Protein AF-A0A838XV99-F1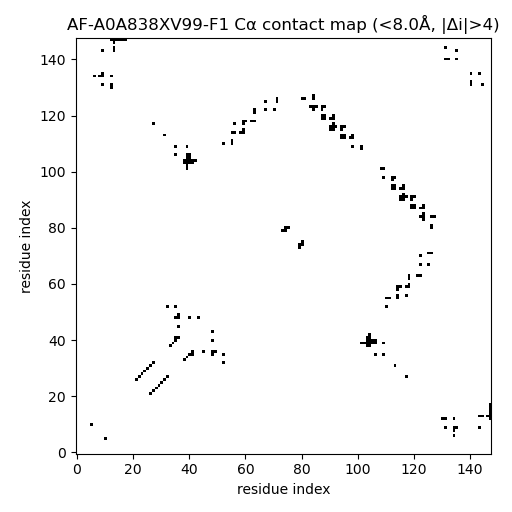 (afdb_monomer)

Structure (mmCIF, N/CA/C/O backbone):
data_AF-A0A838XV99-F1
#
_entry.id   AF-A0A838XV99-F1
#
loop_
_atom_site.group_PDB
_atom_site.id
_atom_site.type_symbol
_atom_site.label_atom_id
_atom_site.label_alt_id
_atom_site.label_comp_id
_atom_site.label_asym_id
_atom_site.label_entity_id
_atom_site.label_seq_id
_atom_site.pdbx_PDB_ins_code
_atom_site.Cartn_x
_atom_site.Cartn_y
_atom_site.Cartn_z
_atom_site.occupancy
_atom_site.B_iso_or_equiv
_atom_site.auth_seq_id
_atom_site.auth_comp_id
_atom_site.auth_asym_id
_atom_site.auth_atom_id
_atom_site.pdbx_PDB_model_num
ATOM 1 N N . MET A 1 1 ? -22.044 23.922 23.393 1.00 45.06 1 MET A N 1
ATOM 2 C CA . MET A 1 1 ? -21.890 22.466 23.176 1.00 45.06 1 MET A CA 1
ATOM 3 C C . MET A 1 1 ? -20.508 22.053 23.661 1.00 45.06 1 MET A C 1
ATOM 5 O O . MET A 1 1 ? -19.522 22.571 23.151 1.00 45.06 1 MET A O 1
ATOM 9 N N . SER A 1 2 ? -20.423 21.213 24.695 1.00 45.97 2 SER A N 1
ATOM 10 C CA . SER A 1 2 ? -19.141 20.709 25.209 1.00 45.97 2 SER A CA 1
ATOM 11 C C . SER A 1 2 ? -18.444 19.901 24.111 1.00 45.97 2 SER A C 1
ATOM 13 O O . SER A 1 2 ? -19.037 18.965 23.576 1.00 45.97 2 SER A O 1
ATOM 15 N N . LYS A 1 3 ? -17.214 20.269 23.723 1.00 56.34 3 LYS A N 1
ATOM 16 C CA . LYS A 1 3 ? -16.405 19.444 22.815 1.00 56.34 3 LYS A CA 1
ATOM 17 C C . LYS A 1 3 ? -16.143 18.118 23.531 1.00 56.34 3 LYS A C 1
ATOM 19 O O . LYS A 1 3 ? -15.275 18.064 24.398 1.00 56.34 3 LYS A O 1
ATOM 24 N N . ALA A 1 4 ? -16.878 17.066 23.167 1.00 64.69 4 ALA A N 1
ATOM 25 C CA . ALA A 1 4 ? -16.559 15.712 23.605 1.00 64.69 4 ALA A CA 1
ATOM 26 C C . ALA A 1 4 ? -15.071 15.454 23.322 1.00 64.69 4 ALA A C 1
ATOM 28 O O . ALA A 1 4 ? -14.605 15.663 22.195 1.00 64.69 4 ALA A O 1
ATOM 29 N N . LYS A 1 5 ? -14.311 15.117 24.370 1.00 78.81 5 LYS A N 1
ATOM 30 C CA . LYS A 1 5 ? -12.879 14.838 24.257 1.00 78.81 5 LYS A CA 1
ATOM 31 C C . LYS A 1 5 ? -12.709 13.555 23.443 1.00 78.81 5 LYS A C 1
ATOM 33 O O . LYS A 1 5 ? -13.333 12.549 23.760 1.00 78.81 5 LYS A O 1
ATOM 38 N N . LEU A 1 6 ? -11.870 13.604 22.409 1.00 86.50 6 LEU A N 1
ATOM 39 C CA . LEU A 1 6 ? -11.486 12.418 21.639 1.00 86.50 6 LEU A CA 1
ATOM 40 C C . LEU A 1 6 ? -10.741 11.427 22.543 1.00 86.50 6 LEU A C 1
ATOM 42 O O . LEU A 1 6 ? -9.886 11.850 23.334 1.00 86.50 6 LEU A O 1
ATOM 46 N N . SER A 1 7 ? -11.042 10.136 22.391 1.00 91.69 7 SER A N 1
ATOM 47 C CA . SER A 1 7 ? -10.311 9.048 23.047 1.00 91.69 7 SER A CA 1
ATOM 48 C C . SER A 1 7 ? -8.866 8.967 22.539 1.00 91.69 7 SER A C 1
ATOM 50 O O . SER A 1 7 ? -8.508 9.579 21.526 1.00 91.69 7 SER A O 1
ATOM 52 N N . ALA A 1 8 ? -8.004 8.247 23.258 1.00 92.50 8 ALA A N 1
ATOM 53 C CA . ALA A 1 8 ? -6.621 8.049 22.825 1.00 92.50 8 ALA A CA 1
ATOM 54 C C . ALA A 1 8 ? -6.565 7.242 21.517 1.00 92.50 8 ALA A C 1
ATOM 56 O O . ALA A 1 8 ? -5.778 7.551 20.627 1.00 92.50 8 ALA A O 1
ATOM 57 N N . GLU A 1 9 ? -7.459 6.268 21.380 1.00 92.56 9 GLU A N 1
ATOM 58 C CA . GLU A 1 9 ? -7.603 5.395 20.223 1.00 92.56 9 GLU A CA 1
ATOM 59 C C . GLU A 1 9 ? -8.056 6.177 18.986 1.00 92.56 9 GLU A C 1
ATOM 61 O O . GLU A 1 9 ? -7.461 6.024 17.922 1.00 92.56 9 GLU A O 1
ATOM 66 N N . ALA A 1 10 ? -9.033 7.080 19.130 1.00 92.56 10 ALA A N 1
ATOM 67 C CA . ALA A 1 10 ? -9.484 7.937 18.033 1.00 92.56 10 ALA A CA 1
ATOM 68 C C . ALA A 1 10 ? -8.369 8.879 17.553 1.00 92.56 10 ALA A C 1
ATOM 70 O O . ALA A 1 10 ? -8.187 9.066 16.355 1.00 92.56 10 ALA A O 1
ATOM 71 N N . LYS A 1 11 ? -7.576 9.443 18.475 1.00 93.44 11 LYS A N 1
ATOM 72 C CA . LYS A 1 11 ? -6.414 10.273 18.111 1.00 93.44 11 LYS A CA 1
ATOM 73 C C . LYS A 1 11 ? -5.336 9.471 17.385 1.00 93.44 11 LYS A C 1
ATOM 75 O O . LYS A 1 11 ? -4.739 9.985 16.447 1.00 93.44 11 LYS A O 1
ATOM 80 N N . ALA A 1 12 ? -5.080 8.236 17.818 1.00 93.44 12 ALA A N 1
ATOM 81 C CA . ALA A 1 12 ? -4.118 7.355 17.163 1.00 93.44 12 ALA A CA 1
ATOM 82 C C . ALA A 1 12 ? -4.572 6.979 15.746 1.00 93.44 12 ALA A C 1
ATOM 84 O O . ALA A 1 12 ? -3.755 6.975 14.830 1.00 93.44 12 ALA A O 1
ATOM 85 N N . TRP A 1 13 ? -5.869 6.719 15.565 1.00 94.75 13 TRP A N 1
ATOM 86 C CA . TRP A 1 13 ? -6.460 6.457 14.255 1.00 94.75 13 TRP A CA 1
ATOM 87 C C . TRP A 1 13 ? -6.341 7.676 13.325 1.00 94.75 13 TRP A C 1
ATOM 89 O O . TRP A 1 13 ? -5.836 7.530 12.221 1.00 94.75 13 TRP A O 1
ATOM 99 N N . ILE A 1 14 ? -6.677 8.882 13.806 1.00 94.56 14 ILE A N 1
ATOM 100 C CA . ILE A 1 14 ? -6.535 10.139 13.040 1.00 94.56 14 ILE A CA 1
ATOM 101 C C . ILE A 1 14 ? -5.081 10.365 12.604 1.00 94.56 14 ILE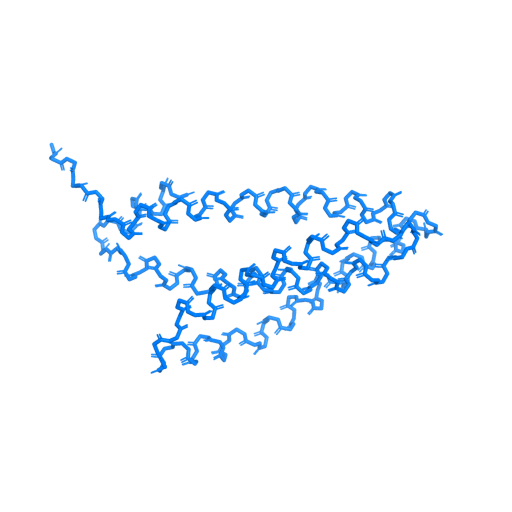 A C 1
ATOM 103 O O . ILE A 1 14 ? -4.807 10.719 11.463 1.00 94.56 14 ILE A O 1
ATOM 107 N N . LEU A 1 15 ? -4.121 10.150 13.510 1.00 94.19 15 LEU A N 1
ATOM 108 C CA . LEU A 1 15 ? -2.707 10.320 13.178 1.00 94.19 15 LEU A CA 1
ATOM 109 C C . LEU A 1 15 ? -2.241 9.305 12.126 1.00 94.19 15 LEU A C 1
ATOM 111 O O . LEU A 1 15 ? -1.446 9.649 11.252 1.00 94.19 15 LEU A O 1
ATOM 115 N N . TYR A 1 16 ? -2.725 8.064 12.216 1.00 93.69 16 TYR A N 1
ATOM 116 C CA . TYR A 1 16 ? -2.449 7.056 11.202 1.00 93.69 16 TYR A CA 1
ATOM 117 C C . TYR A 1 16 ? -3.040 7.454 9.849 1.00 93.69 16 TYR A C 1
ATOM 119 O O . TYR A 1 16 ? -2.355 7.313 8.841 1.00 93.69 16 TYR A O 1
ATOM 127 N N . ASP A 1 17 ? -4.258 7.993 9.827 1.00 94.25 17 ASP A N 1
ATOM 128 C CA . ASP A 1 17 ? -4.923 8.409 8.593 1.00 94.25 17 ASP A CA 1
ATOM 129 C C . ASP A 1 17 ? -4.153 9.498 7.834 1.00 94.25 17 ASP A C 1
ATOM 131 O O . ASP A 1 17 ? -3.926 9.403 6.627 1.00 94.25 17 ASP A O 1
ATOM 135 N N . GLY A 1 18 ? -3.603 10.472 8.564 1.00 93.31 18 GLY A N 1
ATOM 136 C CA . GLY A 1 18 ? -2.706 11.463 7.972 1.00 93.31 18 GLY A CA 1
ATOM 137 C C . GLY A 1 18 ? -1.477 10.824 7.305 1.00 93.31 18 GLY A C 1
ATOM 138 O O . GLY A 1 18 ? -1.079 11.218 6.208 1.00 93.31 18 GLY A O 1
ATOM 139 N N . GLY A 1 19 ? -0.893 9.795 7.929 1.00 92.81 19 GLY A N 1
ATOM 140 C CA . GLY A 1 19 ? 0.216 9.029 7.349 1.00 92.81 19 GLY A CA 1
ATOM 141 C C . GLY A 1 19 ? -0.199 8.184 6.139 1.00 92.81 19 GLY A C 1
ATOM 142 O O . GLY A 1 19 ? 0.524 8.127 5.144 1.00 92.81 19 GLY A O 1
ATOM 143 N N . ASN A 1 20 ? -1.379 7.571 6.203 1.00 94.06 20 ASN A N 1
ATOM 144 C CA . ASN A 1 20 ? -1.990 6.809 5.119 1.00 94.06 20 ASN A CA 1
ATOM 145 C C . ASN A 1 20 ? -2.186 7.681 3.867 1.00 94.06 20 ASN A C 1
ATOM 147 O O . ASN A 1 20 ? -1.727 7.340 2.773 1.00 94.06 20 ASN A O 1
ATOM 151 N N . SER A 1 21 ? -2.763 8.868 4.053 1.00 93.50 21 SER A N 1
ATOM 152 C CA . SER A 1 21 ? -2.952 9.872 3.004 1.00 93.50 21 SER A CA 1
ATOM 153 C C . SER A 1 21 ? -1.628 10.385 2.437 1.00 93.50 21 SER A C 1
ATOM 155 O O . SER A 1 21 ? -1.487 10.532 1.218 1.00 93.50 21 SER A O 1
ATOM 157 N N . ALA A 1 22 ? -0.620 10.604 3.287 1.00 94.38 22 ALA A N 1
ATOM 158 C CA . ALA A 1 22 ? 0.717 10.980 2.835 1.00 94.38 22 ALA A CA 1
ATOM 159 C C . ALA A 1 22 ? 1.341 9.896 1.940 1.00 94.38 22 ALA A C 1
ATOM 161 O O . ALA A 1 22 ? 1.921 10.221 0.904 1.00 94.38 22 ALA A O 1
ATOM 162 N N . PHE A 1 23 ? 1.180 8.613 2.280 1.00 94.00 23 PHE A N 1
ATOM 163 C CA . PHE A 1 23 ? 1.653 7.508 1.444 1.00 94.00 23 PHE A CA 1
ATOM 164 C C . PHE A 1 23 ? 0.930 7.448 0.094 1.00 94.00 23 PHE A C 1
ATOM 166 O O . PHE A 1 23 ? 1.585 7.365 -0.946 1.00 94.00 23 PHE A O 1
ATOM 173 N N . ALA A 1 24 ? -0.403 7.533 0.089 1.00 94.81 24 ALA A N 1
ATOM 174 C CA . ALA A 1 24 ? -1.196 7.474 -1.138 1.00 94.81 24 ALA A CA 1
ATOM 175 C C . ALA A 1 24 ? -0.850 8.614 -2.109 1.00 94.81 24 ALA A C 1
ATOM 177 O O . ALA A 1 24 ? -0.619 8.390 -3.296 1.00 94.81 24 ALA A O 1
ATOM 178 N N . THR A 1 25 ? -0.765 9.841 -1.600 1.00 94.44 25 THR A N 1
ATOM 179 C CA . THR A 1 25 ? -0.482 11.028 -2.420 1.00 94.44 25 THR A CA 1
ATOM 180 C C . THR A 1 25 ? 0.975 11.092 -2.866 1.00 94.44 25 THR A C 1
ATOM 182 O O . THR A 1 25 ? 1.260 11.458 -4.005 1.00 94.44 25 THR A O 1
ATOM 185 N N . THR A 1 26 ? 1.905 10.697 -1.997 1.00 94.50 26 THR A N 1
ATOM 186 C CA . THR A 1 26 ? 3.336 10.785 -2.286 1.00 94.50 26 THR A CA 1
ATOM 187 C C . THR A 1 26 ? 3.804 9.570 -3.071 1.00 94.50 26 THR A C 1
ATOM 189 O O . THR A 1 26 ? 4.252 9.711 -4.199 1.00 94.50 26 THR A O 1
ATOM 192 N N . VAL A 1 27 ? 3.699 8.362 -2.517 1.00 94.69 27 VAL A N 1
ATOM 193 C CA . VAL A 1 27 ? 4.300 7.163 -3.116 1.00 94.69 27 VAL A CA 1
ATOM 194 C C . VAL A 1 27 ? 3.482 6.671 -4.300 1.00 94.69 27 VAL A C 1
ATOM 196 O O . VAL A 1 27 ? 4.033 6.507 -5.385 1.00 94.69 27 VAL A O 1
ATOM 199 N N . ILE A 1 28 ? 2.180 6.448 -4.106 1.00 94.69 28 ILE A N 1
ATOM 200 C CA . ILE A 1 28 ? 1.329 5.825 -5.129 1.00 94.69 28 ILE A CA 1
ATOM 201 C C . ILE A 1 28 ? 1.056 6.797 -6.280 1.00 94.69 28 ILE A C 1
ATOM 203 O O . ILE A 1 28 ? 1.226 6.426 -7.439 1.00 94.69 28 ILE A O 1
ATOM 207 N N . ALA A 1 29 ? 0.632 8.026 -5.974 1.00 93.62 29 ALA A N 1
ATOM 208 C CA . ALA A 1 29 ? 0.179 8.963 -6.999 1.00 93.62 29 ALA A CA 1
ATOM 209 C C . ALA A 1 29 ? 1.319 9.742 -7.674 1.00 93.62 29 ALA A C 1
ATOM 211 O O . ALA A 1 29 ? 1.287 9.921 -8.889 1.00 93.62 29 ALA A O 1
ATOM 212 N N . ALA A 1 30 ? 2.314 10.211 -6.914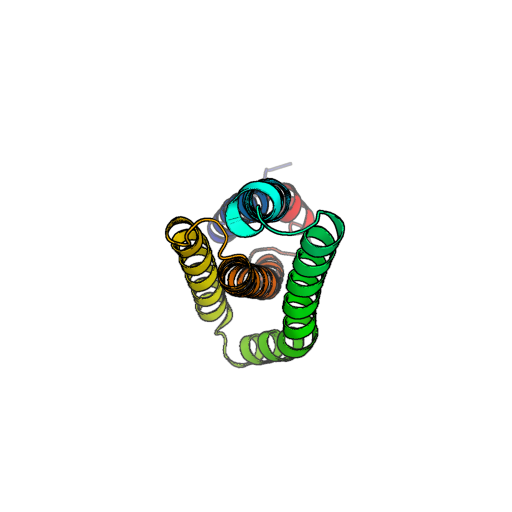 1.00 94.56 30 ALA A N 1
ATOM 213 C CA . ALA A 1 30 ? 3.355 11.089 -7.448 1.00 94.56 30 ALA A CA 1
ATOM 214 C C . ALA A 1 30 ? 4.662 10.348 -7.769 1.00 94.56 30 ALA A C 1
ATOM 216 O O . ALA A 1 30 ? 5.081 10.280 -8.922 1.00 94.56 30 ALA A O 1
ATOM 217 N N . PHE A 1 31 ? 5.323 9.787 -6.757 1.00 94.81 31 PHE A N 1
ATOM 218 C CA . PHE A 1 31 ? 6.693 9.293 -6.869 1.00 94.81 31 PHE A CA 1
ATOM 219 C C . PHE A 1 31 ? 6.796 8.044 -7.734 1.00 94.81 31 PHE A C 1
ATOM 221 O O . PHE A 1 31 ? 7.624 8.013 -8.643 1.00 94.81 31 PHE A O 1
ATOM 228 N N . PHE A 1 32 ? 5.988 7.013 -7.468 1.00 96.31 32 PHE A N 1
ATOM 229 C CA . PHE A 1 32 ? 6.154 5.745 -8.167 1.00 96.31 32 PHE A CA 1
ATOM 230 C C . PHE A 1 32 ? 5.939 5.872 -9.683 1.00 96.31 32 PHE A C 1
ATOM 232 O O . PHE A 1 32 ? 6.823 5.429 -10.412 1.00 96.31 32 PHE A O 1
ATOM 239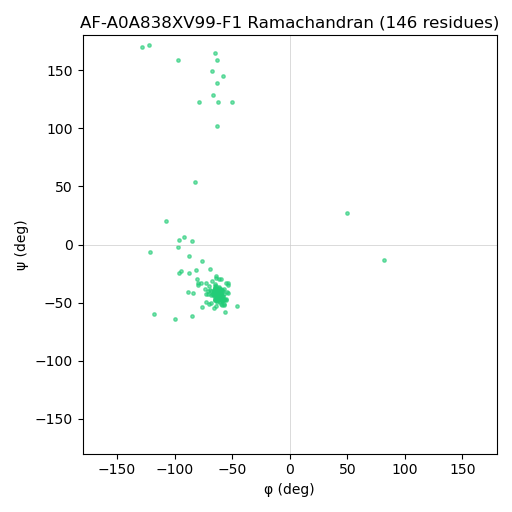 N N . PRO A 1 33 ? 4.872 6.520 -10.196 1.00 95.56 33 PRO A N 1
ATOM 240 C CA . PRO A 1 33 ? 4.689 6.683 -11.637 1.00 95.56 33 PRO A CA 1
ATOM 241 C C . PRO A 1 33 ? 5.836 7.446 -12.308 1.00 95.56 33 PRO A C 1
ATOM 243 O O . PRO A 1 33 ? 6.289 7.034 -13.376 1.00 95.56 33 PRO A O 1
ATOM 246 N N . ILE A 1 34 ? 6.338 8.515 -11.682 1.00 96.00 34 ILE A N 1
ATOM 247 C CA . ILE A 1 34 ? 7.436 9.326 -12.229 1.00 96.00 34 ILE A CA 1
ATOM 248 C C . ILE A 1 34 ? 8.729 8.504 -12.283 1.00 96.00 34 ILE A C 1
ATOM 250 O O . ILE A 1 34 ? 9.308 8.322 -13.351 1.00 96.00 34 ILE A O 1
ATOM 254 N N . PHE A 1 35 ? 9.153 7.921 -11.158 1.00 96.88 35 PHE A N 1
ATOM 255 C CA . PHE A 1 35 ? 10.382 7.121 -11.108 1.00 96.88 35 PHE A CA 1
ATOM 256 C C . PHE A 1 35 ? 10.292 5.851 -11.955 1.00 96.88 35 PHE A C 1
ATOM 258 O O . PHE A 1 35 ? 11.281 5.433 -12.560 1.00 96.88 35 PHE A O 1
ATOM 265 N N . PHE A 1 36 ? 9.113 5.238 -12.040 1.00 97.56 36 PHE A N 1
ATOM 266 C CA . PHE A 1 36 ? 8.907 4.105 -12.924 1.00 97.56 36 PHE A CA 1
ATOM 267 C C . PHE A 1 36 ? 9.163 4.489 -14.376 1.00 97.56 36 PHE A C 1
ATOM 269 O O . PHE A 1 36 ? 9.950 3.815 -15.033 1.00 97.56 36 PHE A O 1
ATOM 276 N N . ASN A 1 37 ? 8.585 5.589 -14.859 1.00 96.56 37 ASN A N 1
ATOM 277 C CA . ASN A 1 37 ? 8.762 6.010 -16.247 1.00 96.56 37 ASN A CA 1
ATOM 278 C C . ASN A 1 37 ? 10.189 6.488 -16.560 1.00 96.56 37 ASN A C 1
ATOM 280 O O . ASN A 1 37 ? 10.756 6.108 -17.594 1.00 96.56 37 ASN A O 1
ATOM 284 N N . ASP A 1 38 ? 10.773 7.285 -15.665 1.00 96.38 38 ASP A N 1
ATOM 285 C CA . ASP A 1 38 ? 11.995 8.041 -15.954 1.00 96.38 38 ASP A CA 1
ATOM 286 C C . ASP A 1 38 ? 13.275 7.325 -15.511 1.00 96.38 38 ASP A C 1
ATOM 288 O O . ASP A 1 38 ? 14.343 7.576 -16.069 1.00 96.38 38 ASP A O 1
ATOM 292 N N . PHE A 1 39 ? 13.191 6.404 -14.544 1.00 97.25 39 PHE A N 1
ATOM 293 C CA . PHE A 1 39 ? 14.359 5.732 -13.966 1.00 97.25 39 PHE A CA 1
ATOM 294 C C . PHE A 1 39 ? 14.346 4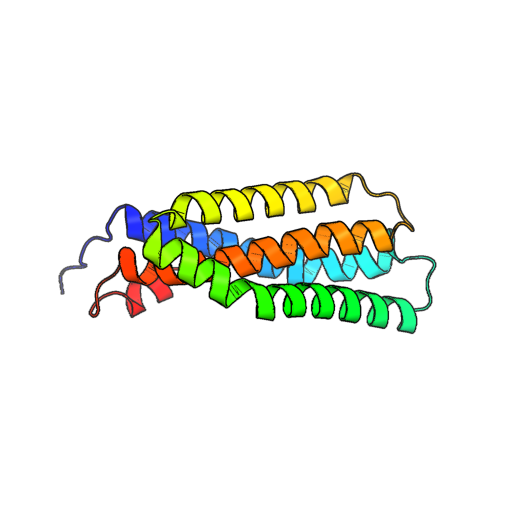.214 -14.184 1.00 97.25 39 PHE A C 1
ATOM 296 O O . PHE A 1 39 ? 15.248 3.672 -14.831 1.00 97.25 39 PHE A O 1
ATOM 303 N N . TRP A 1 40 ? 13.328 3.503 -13.688 1.00 97.88 40 TRP A N 1
ATOM 304 C CA . TRP A 1 40 ? 13.303 2.035 -13.765 1.00 97.88 40 TRP A CA 1
ATOM 305 C C . TRP A 1 40 ? 12.923 1.508 -15.149 1.00 97.88 40 TRP A C 1
ATOM 307 O O . TRP A 1 40 ? 13.450 0.482 -15.563 1.00 97.88 40 TRP A O 1
ATOM 317 N N . ALA A 1 41 ? 12.058 2.201 -15.886 1.00 97.19 41 ALA A N 1
ATOM 318 C CA . ALA A 1 41 ? 11.639 1.832 -17.237 1.00 97.19 41 ALA A CA 1
ATOM 319 C C . ALA A 1 41 ? 12.231 2.754 -18.314 1.00 97.19 41 ALA A C 1
ATOM 321 O O . ALA A 1 41 ? 11.715 2.812 -19.427 1.00 97.19 41 ALA A O 1
ATOM 322 N N . SER A 1 42 ? 13.315 3.475 -18.010 1.00 95.19 42 SER A N 1
ATOM 323 C CA . SER A 1 42 ? 13.908 4.499 -18.885 1.00 95.19 42 SER A CA 1
ATOM 324 C C . SER A 1 42 ? 14.226 4.009 -20.305 1.00 95.19 42 SER A C 1
ATOM 326 O O . SER A 1 42 ? 14.030 4.767 -21.250 1.00 95.19 42 SER A O 1
ATOM 328 N N . GLY A 1 43 ? 14.629 2.743 -20.464 1.00 92.88 43 GLY A N 1
ATOM 329 C CA . GLY A 1 43 ? 14.962 2.122 -21.753 1.00 92.88 43 GLY A CA 1
ATOM 330 C C . GLY A 1 43 ? 13.790 1.543 -22.560 1.00 92.88 43 GLY A C 1
ATOM 331 O O . GLY A 1 43 ? 14.037 0.923 -23.590 1.00 92.88 43 GLY A O 1
ATOM 332 N N . LEU A 1 44 ? 12.543 1.687 -22.101 1.00 95.94 44 LEU A N 1
ATOM 333 C CA . LEU A 1 44 ? 11.351 1.215 -22.818 1.00 95.94 44 LEU A CA 1
ATOM 334 C C . LEU A 1 44 ? 10.681 2.343 -23.619 1.00 95.94 44 LEU A C 1
ATOM 336 O O . LEU A 1 44 ? 10.842 3.521 -23.305 1.00 95.94 44 LEU A O 1
ATOM 340 N N . GLU A 1 45 ? 9.882 1.982 -24.623 1.00 96.75 45 GLU A N 1
ATOM 341 C CA . GLU A 1 45 ? 9.000 2.922 -25.330 1.00 96.75 45 GLU A CA 1
ATOM 342 C C . GLU A 1 45 ? 7.876 3.430 -24.411 1.00 96.75 45 GLU A C 1
ATOM 344 O O . GLU A 1 45 ? 7.428 2.715 -23.510 1.00 96.75 45 GLU A O 1
ATOM 349 N N . ALA A 1 46 ? 7.411 4.664 -24.620 1.00 94.19 46 ALA A N 1
ATOM 350 C CA . ALA A 1 46 ? 6.468 5.343 -23.724 1.00 94.19 46 ALA A CA 1
ATOM 351 C C . ALA A 1 46 ? 5.142 4.576 -23.548 1.00 94.19 46 ALA A C 1
ATOM 353 O O . ALA A 1 46 ? 4.600 4.478 -22.442 1.00 94.19 46 ALA A O 1
ATOM 354 N N . GLU A 1 47 ? 4.651 3.982 -24.632 1.00 95.19 47 GLU A N 1
ATOM 355 C CA . GLU A 1 47 ? 3.446 3.161 -24.676 1.00 95.19 47 GLU A CA 1
ATOM 356 C C . GLU A 1 47 ? 3.610 1.911 -23.802 1.00 95.19 47 GLU A C 1
ATOM 358 O O . GLU A 1 47 ? 2.723 1.566 -23.017 1.00 95.19 47 GLU A O 1
ATOM 363 N N . VAL A 1 48 ? 4.782 1.273 -23.875 1.00 96.69 48 VAL A N 1
ATOM 364 C CA . VAL A 1 48 ? 5.113 0.072 -23.099 1.00 96.69 48 VAL A CA 1
ATOM 365 C C . VAL A 1 48 ? 5.220 0.398 -21.610 1.00 96.69 48 VAL A C 1
ATOM 367 O O . VAL A 1 48 ? 4.677 -0.341 -20.788 1.00 96.69 48 VAL A O 1
ATOM 370 N N . LYS A 1 49 ? 5.852 1.523 -21.242 1.00 96.25 49 LYS A N 1
ATOM 371 C CA . LYS A 1 49 ? 5.945 1.960 -19.835 1.00 96.25 49 LYS A CA 1
ATOM 372 C C . LYS A 1 49 ? 4.559 2.123 -19.214 1.00 96.25 49 LYS A C 1
ATOM 374 O O . LYS A 1 49 ? 4.295 1.609 -18.127 1.00 96.25 49 LYS A O 1
ATOM 379 N N . THR A 1 50 ? 3.661 2.795 -19.932 1.00 95.12 50 THR A N 1
ATOM 380 C CA . THR A 1 50 ? 2.293 3.056 -19.473 1.00 95.12 50 THR A CA 1
ATOM 381 C C . THR A 1 50 ? 1.500 1.755 -19.339 1.00 95.12 50 THR A C 1
ATOM 383 O O . THR A 1 50 ? 0.840 1.539 -18.320 1.00 95.12 50 THR A O 1
ATOM 386 N N . ALA A 1 51 ? 1.610 0.855 -20.322 1.00 96.88 51 ALA A N 1
ATOM 387 C CA . ALA A 1 51 ? 0.969 -0.455 -20.275 1.00 96.88 51 ALA A CA 1
ATOM 388 C C . ALA A 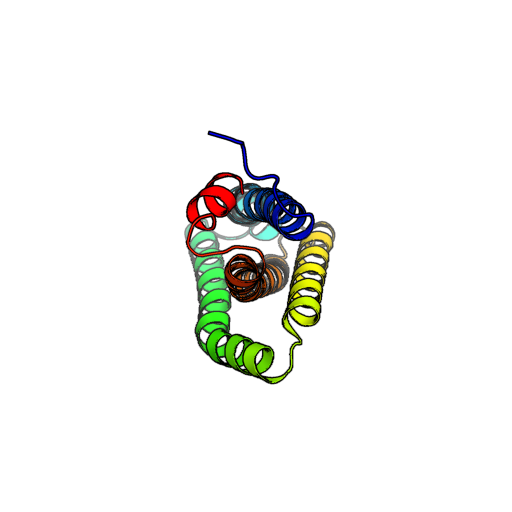1 51 ? 1.450 -1.282 -19.072 1.00 96.88 51 ALA A C 1
ATOM 390 O O . ALA A 1 51 ? 0.632 -1.809 -18.320 1.00 96.88 51 ALA A O 1
ATOM 391 N N . TYR A 1 52 ? 2.763 -1.351 -18.840 1.00 97.38 52 TYR A N 1
ATOM 392 C CA . TYR A 1 52 ? 3.341 -2.141 -17.749 1.00 97.38 52 TYR A CA 1
ATOM 393 C C . TYR A 1 52 ? 2.964 -1.599 -16.371 1.00 97.38 52 TYR A C 1
ATOM 395 O O . TYR A 1 52 ? 2.610 -2.382 -15.487 1.00 97.38 52 TYR A O 1
ATOM 403 N N . LEU A 1 53 ? 2.981 -0.275 -16.193 1.00 95.69 53 LEU A N 1
ATOM 404 C CA . LEU A 1 53 ? 2.515 0.359 -14.961 1.00 95.69 53 LEU A CA 1
ATOM 405 C C . LEU A 1 53 ? 1.038 0.026 -14.693 1.00 95.69 53 LEU A C 1
ATOM 407 O O . LEU A 1 53 ? 0.680 -0.383 -13.586 1.00 95.69 53 LEU A O 1
ATOM 411 N N . GLY A 1 54 ? 0.193 0.137 -15.724 1.00 96.25 54 GLY A N 1
ATOM 412 C CA . GLY A 1 54 ? -1.228 -0.199 -15.644 1.00 96.25 54 GLY A CA 1
ATOM 413 C C . GLY A 1 54 ? -1.476 -1.672 -15.312 1.00 96.25 54 GLY A C 1
ATOM 414 O O . GLY A 1 54 ? -2.303 -1.984 -14.453 1.00 96.25 54 GLY A O 1
ATOM 415 N N . TRP A 1 55 ? -0.735 -2.589 -15.937 1.00 96.06 55 TRP A N 1
ATOM 416 C CA . TRP A 1 55 ? -0.824 -4.020 -15.644 1.00 96.06 55 TRP A CA 1
ATOM 417 C C . TRP A 1 55 ? -0.370 -4.346 -14.224 1.00 96.06 55 TRP A C 1
ATOM 419 O O . TRP A 1 55 ? -1.058 -5.099 -13.541 1.00 96.06 55 TRP A O 1
ATOM 429 N N . GLY A 1 56 ? 0.725 -3.750 -13.746 1.00 95.12 56 GLY A N 1
ATOM 430 C CA . GLY A 1 56 ? 1.204 -3.951 -12.376 1.00 95.12 56 GLY A CA 1
ATOM 431 C C . GLY A 1 56 ? 0.161 -3.553 -11.328 1.00 95.12 56 GLY A C 1
ATOM 432 O O . GLY A 1 56 ? -0.150 -4.339 -10.430 1.00 95.12 56 GLY A O 1
ATOM 433 N N . LEU A 1 57 ? -0.446 -2.372 -11.488 1.00 94.38 57 LEU A N 1
ATOM 434 C CA . LEU A 1 57 ? -1.543 -1.908 -10.631 1.00 94.38 57 LEU A CA 1
ATOM 435 C C . LEU A 1 57 ? -2.770 -2.822 -10.720 1.00 94.38 57 LEU A C 1
ATOM 437 O O . LEU A 1 57 ? -3.341 -3.199 -9.697 1.00 94.38 57 LEU A O 1
ATOM 441 N N . THR A 1 58 ? -3.157 -3.213 -11.935 1.00 96.94 58 THR A N 1
ATOM 442 C CA . THR A 1 58 ? -4.316 -4.085 -12.169 1.00 96.94 58 THR A CA 1
ATOM 443 C C . THR A 1 58 ? -4.129 -5.440 -11.499 1.00 96.94 58 THR A C 1
ATOM 445 O O . THR A 1 58 ? -5.021 -5.897 -10.794 1.00 96.94 58 THR A O 1
ATOM 448 N N . ILE A 1 59 ? -2.963 -6.069 -11.660 1.00 97.06 59 ILE A N 1
ATOM 449 C CA . ILE A 1 59 ? -2.657 -7.364 -11.043 1.00 97.06 59 ILE A CA 1
ATOM 450 C C . ILE A 1 59 ? -2.665 -7.241 -9.516 1.00 97.06 59 ILE A C 1
ATOM 452 O O . ILE A 1 59 ? -3.320 -8.042 -8.856 1.00 97.06 59 ILE A O 1
ATOM 456 N N . SER A 1 60 ? -2.004 -6.223 -8.950 1.00 96.19 60 SER A N 1
ATOM 457 C CA . SER A 1 60 ? -1.993 -5.977 -7.497 1.00 96.19 60 SER A CA 1
ATOM 458 C C . SER A 1 60 ? -3.417 -5.847 -6.932 1.00 96.19 60 SER A C 1
ATOM 460 O O . SER A 1 60 ? -3.773 -6.520 -5.961 1.00 96.19 60 SER A O 1
ATOM 462 N N . ASN A 1 61 ? -4.266 -5.058 -7.596 1.00 95.88 61 ASN A N 1
ATOM 463 C CA . ASN A 1 61 ? -5.648 -4.836 -7.173 1.00 95.88 61 ASN A CA 1
ATOM 464 C C . ASN A 1 61 ? -6.557 -6.049 -7.417 1.00 95.88 61 ASN A C 1
ATOM 466 O O . ASN A 1 61 ? -7.453 -6.299 -6.617 1.00 95.88 61 ASN A O 1
ATOM 470 N N . LEU A 1 62 ? -6.333 -6.832 -8.477 1.00 98.06 62 LEU A N 1
ATOM 471 C CA . LEU A 1 62 ? -7.053 -8.089 -8.703 1.00 98.06 62 LEU A CA 1
ATOM 472 C C . LEU A 1 62 ? -6.732 -9.112 -7.615 1.00 98.06 62 LEU A C 1
ATOM 474 O O . LEU A 1 62 ? -7.639 -9.764 -7.106 1.00 98.06 62 LEU A O 1
ATOM 478 N N . VAL A 1 63 ? -5.464 -9.232 -7.215 1.00 97.75 63 VAL A N 1
ATOM 479 C CA . VAL A 1 63 ? -5.086 -10.107 -6.097 1.00 97.75 63 VAL A CA 1
ATOM 480 C C . VAL A 1 63 ? -5.801 -9.659 -4.822 1.00 97.75 63 VAL A C 1
ATOM 482 O O . VAL A 1 63 ? -6.4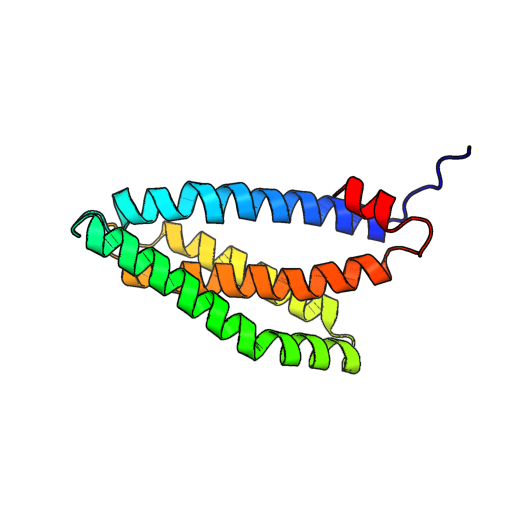07 -10.492 -4.153 1.00 97.75 63 VAL A O 1
ATOM 485 N N . LEU A 1 64 ? -5.818 -8.354 -4.526 1.00 97.25 64 LEU A N 1
ATOM 486 C CA . LEU A 1 64 ? -6.570 -7.812 -3.391 1.00 97.25 64 LEU A CA 1
ATOM 487 C C . LEU A 1 64 ? -8.069 -8.100 -3.478 1.00 97.25 64 LEU A C 1
ATOM 489 O O . LEU A 1 64 ? -8.666 -8.476 -2.476 1.00 97.25 64 LEU A O 1
ATOM 493 N N . LEU A 1 65 ? -8.682 -7.933 -4.651 1.00 97.00 65 LEU A N 1
ATOM 494 C CA . LEU A 1 65 ? -10.108 -8.185 -4.858 1.00 97.00 65 LEU A CA 1
ATOM 495 C C . LEU A 1 65 ? -10.493 -9.599 -4.409 1.00 97.00 65 LEU A C 1
ATOM 497 O O . LEU A 1 65 ? -11.527 -9.783 -3.770 1.00 97.00 65 LEU A O 1
ATOM 501 N N . PHE A 1 66 ? -9.655 -10.590 -4.716 1.00 97.56 66 PHE A N 1
ATOM 502 C CA . PHE A 1 66 ? -9.908 -11.967 -4.314 1.00 97.56 66 PHE A CA 1
ATOM 503 C C . PHE A 1 66 ? -9.528 -12.250 -2.861 1.00 97.56 66 PHE A C 1
ATOM 505 O O . PHE A 1 66 ? -10.194 -13.064 -2.230 1.00 97.56 66 PHE A O 1
ATOM 512 N N . THR A 1 67 ? -8.492 -11.617 -2.303 1.00 96.75 67 THR A N 1
ATOM 513 C CA . THR A 1 67 ? -8.036 -11.908 -0.931 1.00 96.75 67 THR A CA 1
ATOM 514 C C . THR A 1 67 ? -8.751 -11.097 0.151 1.00 96.75 67 THR A C 1
ATOM 516 O O . THR A 1 67 ? -8.834 -11.563 1.290 1.00 96.75 67 THR A O 1
ATOM 519 N N . SER A 1 68 ? -9.297 -9.919 -0.165 1.00 94.12 68 SER A N 1
ATOM 520 C CA . SER A 1 68 ? -9.897 -9.010 0.820 1.00 94.12 68 SER A CA 1
ATOM 521 C C . SER A 1 68 ? -11.068 -9.616 1.608 1.00 94.12 68 SER A C 1
ATOM 523 O O . SER A 1 68 ? -11.078 -9.426 2.830 1.00 94.12 68 SER A O 1
ATOM 525 N N . PRO A 1 69 ? -11.982 -10.432 1.026 1.00 94.06 69 PRO A N 1
ATOM 526 C CA . PRO A 1 69 ? -13.051 -11.060 1.804 1.00 94.06 69 PRO A CA 1
ATOM 527 C C . PRO A 1 69 ? -12.502 -12.043 2.842 1.00 94.06 69 PRO A C 1
ATOM 529 O O . PRO A 1 69 ? -13.013 -12.123 3.958 1.00 94.06 69 PRO A O 1
ATOM 532 N N . PHE A 1 70 ? -11.423 -12.757 2.506 1.00 94.19 70 PHE A N 1
ATOM 533 C CA . PHE A 1 70 ? -10.773 -13.696 3.419 1.00 94.19 70 PHE A CA 1
ATOM 534 C C . PHE A 1 70 ? -10.041 -12.968 4.546 1.00 94.19 70 PHE A C 1
ATOM 536 O O . PHE A 1 70 ? -10.149 -13.370 5.701 1.00 94.19 70 PHE A O 1
ATOM 543 N N . ILE A 1 71 ? -9.333 -11.878 4.234 1.00 94.19 71 ILE A N 1
ATOM 544 C CA . ILE A 1 71 ? -8.662 -11.041 5.240 1.00 94.19 71 ILE A CA 1
ATOM 545 C C . ILE A 1 71 ? -9.691 -10.483 6.233 1.00 94.19 71 ILE A C 1
ATOM 547 O O . ILE A 1 71 ? -9.493 -10.582 7.448 1.00 94.19 71 ILE A O 1
ATOM 551 N N . GLY A 1 72 ? -10.811 -9.958 5.726 1.00 91.31 72 GLY A N 1
ATOM 552 C CA . GLY A 1 72 ? -11.932 -9.495 6.544 1.00 91.31 72 GLY A CA 1
ATOM 553 C C . GLY A 1 72 ? -12.457 -10.603 7.457 1.00 91.31 72 GLY A C 1
ATOM 554 O O . GLY A 1 72 ? -12.369 -10.479 8.681 1.00 91.31 72 GLY A O 1
ATOM 555 N N . ALA A 1 73 ? -12.870 -11.730 6.869 1.00 92.25 73 ALA A N 1
ATOM 556 C CA . ALA A 1 73 ? -13.436 -12.867 7.594 1.00 92.25 73 ALA A CA 1
ATOM 557 C C . ALA A 1 73 ? -12.497 -13.425 8.678 1.00 92.25 73 ALA A C 1
ATOM 559 O O . ALA A 1 73 ? -12.933 -13.685 9.800 1.00 92.25 73 ALA A O 1
ATOM 560 N N . ILE A 1 74 ? -11.198 -13.564 8.386 1.00 92.56 74 ILE A N 1
ATOM 561 C CA . ILE A 1 74 ? -10.203 -14.003 9.376 1.00 92.56 74 ILE A CA 1
ATOM 562 C C . ILE A 1 74 ? -10.194 -13.030 10.554 1.00 92.56 74 ILE A C 1
ATOM 564 O O . ILE A 1 74 ? -10.357 -13.443 11.701 1.00 92.56 74 ILE A O 1
ATOM 568 N N . THR A 1 75 ? -10.065 -11.726 10.297 1.00 92.19 75 THR A N 1
ATOM 569 C CA . THR A 1 75 ? -9.986 -10.745 11.389 1.00 92.19 75 THR A CA 1
ATOM 570 C C . THR A 1 75 ? -11.285 -10.568 12.165 1.00 92.19 75 THR A C 1
ATOM 572 O O . THR A 1 75 ? -11.241 -10.069 13.293 1.00 92.19 75 THR A O 1
ATOM 575 N N . ASP A 1 76 ? -12.436 -10.921 11.594 1.00 88.94 76 ASP A N 1
ATOM 576 C CA . ASP A 1 76 ? -13.719 -10.928 12.302 1.00 88.94 76 ASP A CA 1
ATOM 577 C C . ASP A 1 76 ? -13.766 -12.035 13.358 1.00 88.94 76 ASP A C 1
ATOM 579 O O . ASP A 1 76 ? -14.232 -11.803 14.473 1.00 88.94 76 ASP A O 1
ATOM 583 N N . VAL A 1 77 ? -13.204 -13.207 13.053 1.00 89.56 77 VAL A N 1
ATOM 584 C CA . VAL A 1 77 ? -13.240 -14.370 13.950 1.00 89.56 77 VAL A CA 1
ATOM 585 C C . VAL A 1 77 ? -12.067 -14.380 14.935 1.00 89.56 77 VAL A C 1
ATOM 587 O O . VAL A 1 77 ? -12.254 -14.682 16.113 1.00 89.56 77 VAL A O 1
ATOM 590 N N . SER A 1 78 ? -10.849 -14.034 14.500 1.00 84.94 78 SER A N 1
ATOM 591 C CA . SER A 1 78 ? -9.632 -14.271 15.295 1.00 84.94 78 SER A CA 1
ATOM 592 C C . SER A 1 78 ? -9.137 -13.087 16.135 1.00 84.94 78 SER A C 1
ATOM 594 O O . SER A 1 78 ? -8.084 -13.198 16.757 1.00 84.94 78 SER A O 1
ATOM 596 N N . ARG A 1 79 ? -9.843 -11.943 16.183 1.00 84.69 79 ARG A N 1
ATOM 597 C CA . ARG A 1 79 ? -9.392 -10.703 16.876 1.00 84.69 79 ARG A CA 1
ATOM 598 C C . ARG A 1 79 ? -7.956 -10.268 16.506 1.00 84.69 79 ARG A C 1
ATOM 600 O O . ARG A 1 79 ? -7.280 -9.589 17.276 1.00 84.69 79 ARG A O 1
ATOM 607 N N . THR A 1 80 ? -7.486 -10.627 15.312 1.00 90.56 80 THR A N 1
ATOM 608 C CA . THR A 1 80 ? -6.112 -10.387 14.829 1.00 90.56 80 THR A CA 1
ATOM 609 C C . THR A 1 80 ? -5.955 -9.075 14.059 1.00 90.56 80 THR A C 1
ATOM 611 O O . THR A 1 80 ? -4.871 -8.823 13.536 1.00 90.56 80 THR A O 1
ATOM 614 N N . THR A 1 81 ? -6.990 -8.221 13.998 1.00 92.31 81 THR A N 1
ATOM 615 C CA . THR A 1 81 ? -7.013 -6.982 13.194 1.00 92.31 81 THR A CA 1
ATOM 616 C C . THR A 1 81 ? -5.733 -6.167 13.342 1.00 92.31 81 THR A C 1
ATOM 618 O O . THR A 1 81 ? -5.074 -5.884 12.350 1.00 92.31 81 THR A O 1
ATOM 621 N N . LYS A 1 82 ? -5.325 -5.856 14.579 1.00 90.75 82 LYS A N 1
ATOM 622 C CA . LYS A 1 82 ? -4.142 -5.025 14.840 1.00 90.75 82 LYS A CA 1
ATOM 623 C C . LYS A 1 82 ? -2.836 -5.688 14.388 1.00 90.75 82 LYS A C 1
ATOM 625 O O . LYS A 1 82 ? -1.956 -5.003 13.884 1.00 90.75 82 LYS A O 1
ATOM 630 N N . ILE A 1 83 ? -2.716 -7.008 14.546 1.00 93.88 83 ILE A N 1
ATOM 631 C CA . ILE A 1 83 ? -1.511 -7.763 14.168 1.00 93.88 83 ILE A CA 1
ATOM 632 C C . ILE A 1 83 ? -1.358 -7.775 12.647 1.00 93.88 83 ILE A C 1
ATOM 634 O O . ILE A 1 83 ? -0.295 -7.427 12.141 1.00 93.88 83 ILE A O 1
ATOM 638 N N . LEU A 1 84 ? -2.423 -8.130 11.920 1.00 95.38 84 LEU A N 1
ATOM 639 C CA . LEU A 1 84 ? -2.392 -8.150 10.457 1.00 95.38 84 LEU A CA 1
ATOM 640 C C . LEU A 1 84 ? -2.217 -6.747 9.877 1.00 95.38 84 LEU A C 1
ATOM 642 O O . LEU A 1 84 ? -1.413 -6.567 8.970 1.00 95.38 84 LEU A O 1
ATOM 646 N N . PHE A 1 85 ? -2.887 -5.747 10.448 1.00 95.69 85 PHE A N 1
ATOM 647 C CA . PHE A 1 85 ? -2.726 -4.347 10.069 1.00 95.69 85 PHE A CA 1
ATOM 648 C C . PHE A 1 85 ? -1.270 -3.875 10.196 1.00 95.69 85 PHE A C 1
ATOM 650 O O . PHE A 1 85 ? -0.697 -3.362 9.236 1.00 95.69 85 PHE A O 1
ATOM 657 N N . SER A 1 86 ? -0.633 -4.107 11.349 1.00 94.88 86 SER A N 1
ATOM 658 C CA . SER A 1 86 ? 0.779 -3.758 11.539 1.00 94.88 86 SER A CA 1
ATOM 659 C C . SER A 1 86 ? 1.710 -4.570 10.635 1.00 94.88 86 SER A C 1
ATOM 661 O O . SER A 1 86 ? 2.691 -4.022 10.138 1.00 94.88 86 SER A O 1
ATOM 663 N N . GLY A 1 87 ? 1.398 -5.845 10.382 1.00 97.50 87 GLY A N 1
ATOM 664 C CA . GLY A 1 87 ? 2.155 -6.694 9.462 1.00 97.50 87 GLY A CA 1
ATOM 665 C C . GLY A 1 87 ? 2.121 -6.176 8.025 1.00 97.50 87 GLY A C 1
ATOM 666 O O . GLY A 1 87 ? 3.172 -6.000 7.413 1.00 97.50 87 GLY A O 1
ATOM 667 N N . PHE A 1 88 ? 0.935 -5.856 7.503 1.00 97.50 88 PHE A N 1
ATOM 668 C CA . PHE A 1 88 ? 0.791 -5.259 6.177 1.00 97.50 88 PHE A CA 1
ATOM 669 C C . PHE A 1 88 ? 1.499 -3.905 6.078 1.00 97.50 88 PHE A C 1
ATOM 671 O O . PHE A 1 88 ? 2.235 -3.673 5.119 1.00 97.50 88 PHE A O 1
ATOM 678 N N . GLY A 1 89 ? 1.359 -3.047 7.092 1.00 96.69 89 GLY A N 1
ATOM 679 C CA . GLY A 1 89 ? 2.089 -1.781 7.151 1.00 96.69 89 GLY A CA 1
ATOM 680 C C . GLY A 1 89 ? 3.607 -1.979 7.087 1.00 96.69 89 GLY A C 1
ATOM 681 O O . GLY A 1 89 ? 4.277 -1.348 6.274 1.00 96.69 89 GLY A O 1
ATOM 682 N N . ALA A 1 90 ? 4.152 -2.906 7.880 1.00 97.50 90 ALA A N 1
ATOM 683 C CA . ALA A 1 90 ? 5.583 -3.205 7.888 1.00 97.50 90 ALA A CA 1
ATOM 684 C C . ALA A 1 90 ? 6.079 -3.741 6.536 1.00 97.50 90 ALA A C 1
ATOM 686 O O . ALA A 1 90 ? 7.101 -3.276 6.035 1.00 97.50 90 ALA A O 1
ATOM 687 N N . ILE A 1 91 ? 5.343 -4.670 5.915 1.00 98.31 91 ILE A N 1
ATOM 688 C CA . ILE A 1 91 ? 5.699 -5.216 4.596 1.00 98.31 91 ILE A CA 1
ATOM 689 C C . ILE A 1 91 ? 5.671 -4.114 3.533 1.00 98.31 91 ILE A C 1
ATOM 691 O O . ILE A 1 91 ? 6.577 -4.054 2.703 1.00 98.31 91 ILE A O 1
ATOM 695 N N . SER A 1 92 ? 4.680 -3.219 3.574 1.00 97.69 92 SER A N 1
ATOM 696 C CA . SER A 1 92 ? 4.596 -2.091 2.641 1.00 97.69 92 SER A CA 1
ATOM 697 C C . SER A 1 92 ? 5.787 -1.138 2.789 1.00 97.69 92 SER A C 1
ATOM 699 O O . SER A 1 92 ? 6.469 -0.847 1.805 1.00 97.69 92 SER A O 1
ATOM 701 N N . ILE A 1 93 ? 6.118 -0.746 4.025 1.00 96.94 93 ILE A N 1
ATOM 702 C CA . ILE A 1 93 ? 7.272 0.115 4.326 1.00 96.94 93 ILE A CA 1
ATOM 703 C C . ILE A 1 93 ? 8.574 -0.519 3.826 1.00 96.94 93 ILE A C 1
ATOM 705 O O . ILE A 1 93 ? 9.357 0.144 3.148 1.00 96.94 93 ILE A O 1
ATOM 709 N N . ILE A 1 94 ? 8.800 -1.802 4.123 1.00 98.31 94 ILE A N 1
ATOM 710 C CA . ILE A 1 94 ? 10.005 -2.519 3.687 1.00 98.31 94 ILE A CA 1
ATOM 711 C C . ILE A 1 94 ? 10.058 -2.596 2.160 1.00 98.31 94 ILE A C 1
ATOM 713 O O . ILE A 1 94 ? 11.103 -2.329 1.575 1.00 98.31 94 ILE A O 1
ATOM 717 N N . SER A 1 95 ? 8.940 -2.909 1.504 1.00 97.94 95 SER A N 1
ATOM 718 C CA . SER A 1 95 ? 8.887 -3.031 0.042 1.00 97.94 95 SER A CA 1
ATOM 719 C C . SER A 1 95 ? 9.222 -1.711 -0.651 1.00 97.94 95 SER A C 1
ATOM 721 O O . SER A 1 95 ? 9.972 -1.699 -1.623 1.00 97.94 95 SER A O 1
ATOM 723 N N . VAL A 1 96 ? 8.736 -0.589 -0.116 1.00 96.88 96 VAL A N 1
ATOM 724 C CA . VAL A 1 96 ? 9.052 0.753 -0.631 1.00 96.88 96 VAL A CA 1
ATOM 725 C C . VAL A 1 96 ? 10.496 1.138 -0.330 1.00 96.88 96 VAL A C 1
ATOM 727 O O . VAL A 1 96 ? 11.167 1.683 -1.200 1.00 96.88 96 VAL A O 1
ATOM 730 N N . ALA A 1 97 ? 11.015 0.809 0.854 1.00 97.44 97 ALA A N 1
ATOM 731 C CA . ALA A 1 97 ? 12.420 1.041 1.181 1.00 97.44 97 ALA A CA 1
ATOM 732 C C . ALA A 1 97 ? 13.364 0.269 0.242 1.00 97.44 97 ALA A C 1
ATOM 734 O O . ALA A 1 97 ? 14.395 0.798 -0.166 1.00 97.44 97 ALA A O 1
ATOM 735 N N . VAL A 1 98 ? 12.995 -0.953 -0.156 1.00 97.88 98 VAL A N 1
ATOM 736 C CA . VAL A 1 98 ? 13.766 -1.760 -1.114 1.00 97.88 98 VAL A CA 1
ATOM 737 C C . VAL A 1 98 ? 13.823 -1.115 -2.502 1.00 97.88 98 VAL A C 1
ATOM 739 O O . VAL A 1 98 ? 14.838 -1.278 -3.176 1.00 97.88 98 VAL A O 1
ATOM 742 N N . LEU A 1 99 ? 12.818 -0.328 -2.917 1.00 96.75 99 LEU A N 1
ATOM 743 C CA . LEU A 1 99 ? 12.844 0.371 -4.214 1.00 96.75 99 LEU A CA 1
ATOM 744 C C . LEU A 1 99 ? 14.087 1.259 -4.374 1.00 96.75 99 LEU A C 1
ATOM 746 O O . LEU A 1 99 ? 14.616 1.360 -5.477 1.00 96.75 99 LEU A O 1
ATOM 750 N N . PHE A 1 100 ? 14.597 1.843 -3.284 1.00 95.88 100 PHE A N 1
ATOM 751 C CA . PHE A 1 100 ? 15.826 2.645 -3.299 1.00 95.88 100 PHE A CA 1
ATOM 752 C C . PHE A 1 100 ? 17.057 1.858 -3.780 1.00 95.88 100 PHE A C 1
ATOM 754 O O . PHE A 1 100 ? 17.974 2.431 -4.360 1.00 95.88 100 PHE A O 1
ATOM 761 N N . LEU A 1 101 ? 17.082 0.544 -3.552 1.00 97.38 101 LEU A N 1
ATOM 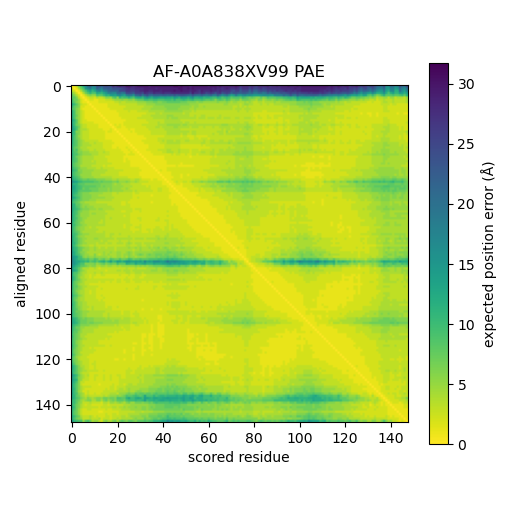762 C CA . LEU A 1 101 ? 18.198 -0.329 -3.916 1.00 97.38 101 LEU A CA 1
ATOM 763 C C . LEU A 1 101 ? 18.092 -0.865 -5.351 1.00 97.38 101 LEU A C 1
ATOM 765 O O . LEU A 1 101 ? 19.035 -1.492 -5.834 1.00 97.38 101 LEU A O 1
ATOM 769 N N . ILE A 1 102 ? 16.956 -0.664 -6.026 1.00 97.62 102 ILE A N 1
ATOM 770 C CA . ILE A 1 102 ? 16.711 -1.215 -7.361 1.00 97.62 102 ILE A CA 1
ATOM 771 C C . ILE A 1 102 ? 17.428 -0.355 -8.414 1.00 97.62 102 ILE A C 1
ATOM 773 O O . ILE A 1 102 ? 17.130 0.839 -8.517 1.00 97.62 102 ILE A O 1
ATOM 777 N N . PRO A 1 103 ? 18.325 -0.938 -9.234 1.00 96.75 103 PRO A N 1
ATOM 778 C CA . PRO A 1 103 ? 19.049 -0.204 -10.270 1.00 96.75 103 PRO A CA 1
ATOM 779 C C . PRO A 1 103 ? 18.143 0.390 -11.356 1.00 96.75 103 PRO A C 1
ATOM 781 O O . PRO A 1 103 ? 17.038 -0.091 -11.613 1.00 96.75 103 PRO A O 1
ATOM 784 N N . ALA A 1 104 ? 18.648 1.402 -12.063 1.00 96.56 104 ALA A N 1
ATOM 785 C CA . ALA A 1 104 ? 17.994 1.932 -13.259 1.00 96.56 104 ALA A CA 1
ATOM 786 C C . ALA A 1 104 ? 17.798 0.831 -14.320 1.00 96.56 104 ALA A C 1
ATOM 788 O O . ALA A 1 104 ? 18.638 -0.055 -14.469 1.00 96.56 104 ALA A O 1
ATOM 789 N N . GLY A 1 105 ? 16.694 0.886 -15.069 1.00 95.38 105 GLY A N 1
ATOM 790 C CA . GLY A 1 105 ? 16.352 -0.129 -16.078 1.00 95.38 105 GLY A CA 1
ATOM 791 C C . GLY A 1 105 ? 15.688 -1.405 -15.532 1.00 95.38 105 GLY A C 1
ATOM 792 O O . GLY A 1 105 ? 15.096 -2.165 -16.302 1.00 95.38 105 GLY A O 1
ATOM 793 N N . SER A 1 106 ? 15.708 -1.630 -14.214 1.00 97.31 106 SER A N 1
ATOM 794 C CA . SER A 1 106 ? 15.093 -2.793 -13.557 1.00 97.31 106 SER A CA 1
ATOM 795 C C . SER A 1 106 ? 13.582 -2.646 -13.301 1.00 97.31 106 SER A C 1
ATOM 797 O O . SER A 1 106 ? 13.089 -2.834 -12.184 1.00 97.31 106 SER A O 1
ATOM 799 N N . TRP A 1 107 ? 12.814 -2.338 -14.347 1.00 97.19 107 TRP A N 1
ATOM 800 C CA . TRP A 1 107 ? 11.369 -2.080 -14.265 1.00 97.19 107 TRP A CA 1
ATOM 801 C C . TRP A 1 107 ? 10.565 -3.216 -13.609 1.00 97.19 107 TRP A C 1
ATOM 803 O O . TRP A 1 107 ? 9.679 -2.950 -12.799 1.00 97.19 107 TRP A O 1
ATOM 813 N N . LEU A 1 108 ? 10.877 -4.484 -13.902 1.00 97.25 108 LEU A N 1
ATOM 814 C CA . LEU A 1 108 ? 10.096 -5.616 -13.390 1.00 97.25 108 LEU A CA 1
ATOM 815 C C . LEU A 1 108 ? 10.217 -5.746 -11.868 1.00 97.25 108 LEU A C 1
ATOM 817 O O . LEU A 1 108 ? 9.224 -5.958 -11.178 1.00 97.25 108 LEU A O 1
ATOM 821 N N . GLN A 1 109 ? 11.428 -5.579 -11.338 1.00 97.69 109 GLN A N 1
ATOM 822 C CA . GLN A 1 109 ? 11.681 -5.624 -9.897 1.00 97.69 109 GLN A CA 1
ATOM 823 C C . GLN A 1 109 ? 10.956 -4.468 -9.201 1.00 97.69 109 GLN A C 1
ATOM 825 O O . GLN A 1 109 ? 10.291 -4.688 -8.189 1.00 97.69 109 GLN A O 1
ATOM 830 N N . ALA A 1 110 ? 11.007 -3.265 -9.784 1.00 97.75 110 ALA A N 1
ATOM 831 C CA . ALA A 1 110 ? 10.283 -2.108 -9.269 1.00 97.75 110 ALA A CA 1
ATOM 832 C C . ALA A 1 110 ? 8.764 -2.353 -9.214 1.00 97.75 110 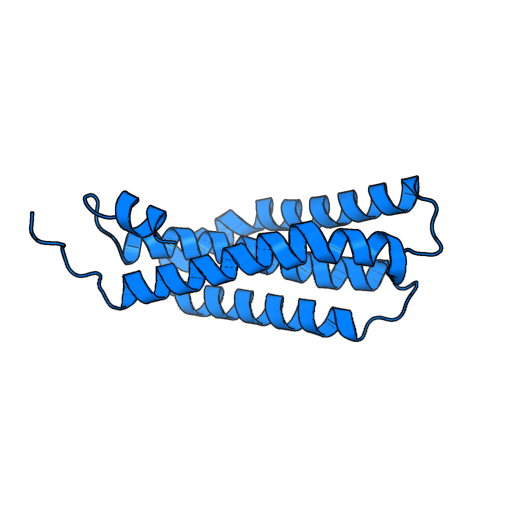ALA A C 1
ATOM 834 O O . ALA A 1 110 ? 8.149 -2.089 -8.182 1.00 97.75 110 ALA A O 1
ATOM 835 N N . LEU A 1 111 ? 8.165 -2.930 -10.267 1.00 97.62 111 LEU A N 1
ATOM 836 C CA . LEU A 1 111 ? 6.738 -3.286 -10.270 1.00 97.62 111 LEU A CA 1
ATOM 837 C C . LEU A 1 111 ? 6.383 -4.349 -9.237 1.00 97.62 111 LEU A C 1
ATOM 839 O O . LEU A 1 111 ? 5.320 -4.255 -8.634 1.00 97.62 111 LEU A O 1
ATOM 843 N N . ILE A 1 112 ? 7.236 -5.351 -9.024 1.00 97.94 112 ILE A N 1
ATOM 844 C CA . ILE A 1 112 ? 6.972 -6.405 -8.038 1.00 97.94 112 ILE A CA 1
ATOM 845 C C . ILE A 1 112 ? 6.936 -5.808 -6.629 1.00 97.94 112 ILE A C 1
ATOM 847 O O . ILE A 1 112 ? 5.948 -5.981 -5.917 1.00 97.94 112 ILE A O 1
ATOM 851 N N . PHE A 1 113 ? 7.977 -5.073 -6.231 1.00 98.19 113 PHE A N 1
ATOM 852 C CA . PHE A 1 113 ? 8.042 -4.494 -4.887 1.00 98.19 113 PHE A CA 1
ATOM 853 C C . PHE A 1 113 ? 6.965 -3.435 -4.666 1.00 98.19 113 PHE A C 1
ATOM 855 O O . PHE A 1 113 ? 6.319 -3.433 -3.619 1.00 98.19 113 PHE A O 1
ATOM 862 N N . PHE A 1 114 ? 6.693 -2.590 -5.660 1.00 97.88 114 PHE A N 1
ATOM 863 C CA . PHE A 1 114 ? 5.575 -1.658 -5.577 1.00 97.88 114 PHE A CA 1
ATOM 864 C C . PHE A 1 114 ? 4.222 -2.365 -5.535 1.00 97.88 114 PHE A C 1
ATOM 866 O O . PHE A 1 114 ? 3.371 -1.992 -4.737 1.00 97.88 114 PHE A O 1
ATOM 873 N N . GLY A 1 115 ? 4.023 -3.410 -6.336 1.00 97.94 115 GLY A N 1
ATOM 874 C CA . GLY A 1 115 ? 2.797 -4.202 -6.343 1.00 97.94 115 GLY A CA 1
ATOM 875 C C . GLY A 1 115 ? 2.518 -4.850 -4.987 1.00 97.94 115 GLY A C 1
ATOM 876 O O . GLY A 1 115 ? 1.371 -4.836 -4.539 1.00 97.94 115 GLY A O 1
ATOM 877 N N . ILE A 1 116 ? 3.560 -5.346 -4.306 1.00 98.31 116 ILE A N 1
ATOM 878 C CA . ILE A 1 116 ? 3.484 -5.842 -2.923 1.00 98.31 116 ILE A CA 1
ATOM 879 C C . ILE A 1 116 ? 3.131 -4.700 -1.966 1.00 98.31 116 ILE A C 1
ATOM 881 O O . ILE A 1 116 ? 2.221 -4.849 -1.151 1.00 98.31 116 ILE A O 1
ATOM 885 N N . ALA A 1 117 ? 3.802 -3.550 -2.075 1.00 97.94 117 ALA A N 1
ATOM 886 C CA . ALA A 1 117 ? 3.526 -2.405 -1.212 1.00 97.94 117 ALA A CA 1
ATOM 887 C C . ALA A 1 117 ? 2.090 -1.887 -1.369 1.00 97.94 117 ALA A C 1
ATOM 889 O O . ALA A 1 117 ? 1.410 -1.676 -0.367 1.00 97.94 117 ALA A O 1
ATOM 890 N N . ASN A 1 118 ? 1.612 -1.744 -2.607 1.00 97.56 118 ASN A N 1
ATOM 891 C CA . ASN A 1 118 ? 0.249 -1.337 -2.938 1.00 97.56 118 ASN A CA 1
ATOM 892 C C . ASN A 1 118 ? -0.780 -2.344 -2.411 1.00 97.56 118 ASN A C 1
ATOM 894 O O . ASN A 1 118 ? -1.754 -1.953 -1.772 1.00 97.56 118 ASN A O 1
ATOM 898 N N . TYR A 1 119 ? -0.530 -3.643 -2.604 1.00 98.00 119 TYR A N 1
ATOM 899 C CA . TYR A 1 119 ? -1.388 -4.700 -2.075 1.00 98.00 119 TYR A CA 1
ATOM 900 C C . TYR A 1 119 ? -1.485 -4.631 -0.547 1.00 98.00 119 TYR A C 1
ATOM 902 O O . TYR A 1 119 ? -2.582 -4.608 0.006 1.00 98.00 119 TYR A O 1
ATOM 910 N N . CYS A 1 120 ? -0.346 -4.568 0.150 1.00 97.94 120 CYS A N 1
ATOM 911 C CA . CYS A 1 120 ? -0.320 -4.506 1.608 1.00 97.94 120 CYS A CA 1
ATOM 912 C C . CYS A 1 120 ? -0.938 -3.209 2.139 1.00 97.94 120 CYS A C 1
ATOM 914 O O . CYS A 1 120 ? -1.669 -3.246 3.122 1.00 97.94 120 CYS A O 1
ATOM 916 N N . PHE A 1 121 ? -0.694 -2.079 1.480 1.00 96.88 121 PHE A N 1
ATOM 917 C CA . PHE A 1 121 ? -1.336 -0.807 1.798 1.00 96.88 121 PHE A CA 1
ATOM 918 C C . PHE A 1 121 ? -2.865 -0.920 1.723 1.00 96.88 121 PHE A C 1
ATOM 920 O O . PHE A 1 121 ? -3.563 -0.635 2.693 1.00 96.88 121 PHE A O 1
ATOM 927 N N . ALA A 1 122 ? -3.391 -1.428 0.611 1.00 96.06 122 ALA A N 1
ATOM 928 C CA . ALA A 1 122 ? -4.828 -1.538 0.400 1.00 96.06 122 ALA A CA 1
ATOM 929 C C . ALA A 1 122 ? -5.493 -2.614 1.290 1.00 96.06 122 ALA A C 1
ATOM 931 O O . ALA A 1 122 ? -6.592 -2.407 1.812 1.00 96.06 122 ALA A O 1
ATOM 932 N N . ALA A 1 123 ? -4.807 -3.731 1.551 1.00 96.62 123 ALA A N 1
ATOM 933 C CA . ALA A 1 123 ? -5.230 -4.721 2.543 1.00 96.62 123 ALA A CA 1
ATOM 934 C C . ALA A 1 123 ? -5.241 -4.136 3.967 1.00 96.62 123 ALA A C 1
ATOM 936 O O . ALA A 1 123 ? -6.164 -4.391 4.741 1.00 96.62 123 ALA A O 1
ATOM 937 N N . GLY A 1 124 ? -4.240 -3.317 4.303 1.00 96.00 124 GLY A N 1
ATOM 938 C CA . GLY A 1 124 ? -4.176 -2.555 5.546 1.00 96.00 124 GLY A CA 1
ATOM 939 C C . GLY A 1 124 ? -5.355 -1.594 5.693 1.00 96.00 124 GLY A C 1
ATOM 940 O O . GLY A 1 124 ? -5.969 -1.571 6.758 1.00 96.00 124 GLY A O 1
ATOM 941 N N . ASN A 1 125 ? -5.738 -0.898 4.618 1.00 94.00 125 ASN A N 1
ATOM 942 C CA . ASN A 1 125 ? -6.890 0.011 4.604 1.00 94.00 125 ASN A CA 1
ATOM 943 C C . ASN A 1 125 ? -8.207 -0.697 4.922 1.00 94.00 125 ASN A C 1
ATOM 945 O O . ASN A 1 125 ? -8.980 -0.198 5.731 1.00 94.00 125 ASN A O 1
ATOM 949 N N . THR A 1 126 ? -8.402 -1.921 4.423 1.00 92.81 126 THR A N 1
ATOM 950 C CA . THR A 1 126 ? -9.583 -2.732 4.781 1.00 92.81 126 THR A CA 1
ATOM 951 C C . THR A 1 126 ? -9.692 -2.942 6.302 1.00 92.81 126 THR A C 1
ATOM 953 O O . THR A 1 126 ? -10.780 -2.917 6.878 1.00 92.81 126 THR A O 1
ATOM 956 N N . LEU A 1 127 ? -8.559 -3.137 6.987 1.00 94.06 127 LEU A N 1
ATOM 957 C CA . LEU A 1 127 ? -8.518 -3.304 8.444 1.00 94.06 127 LEU A CA 1
ATOM 958 C C . LEU A 1 127 ? -8.609 -1.969 9.190 1.00 94.06 127 LEU A C 1
ATOM 960 O O . LEU A 1 127 ? -9.209 -1.911 10.263 1.00 94.06 127 LEU A O 1
ATOM 964 N N . TYR A 1 128 ? -8.033 -0.910 8.631 1.00 92.88 128 TYR A N 1
ATOM 965 C CA . TYR A 1 128 ? -8.099 0.444 9.172 1.00 92.88 128 TYR A CA 1
ATOM 966 C C . TYR A 1 128 ? -9.537 0.993 9.172 1.00 92.88 128 TYR A C 1
ATOM 968 O O . TYR A 1 128 ? -9.963 1.544 10.193 1.00 92.88 128 TYR A O 1
ATOM 976 N N . ASP A 1 129 ? -10.320 0.734 8.119 1.00 91.75 129 ASP A N 1
ATOM 977 C CA . ASP A 1 129 ? -11.736 1.119 8.036 1.00 91.75 129 ASP A CA 1
ATOM 978 C C . ASP A 1 129 ? -12.554 0.415 9.125 1.00 91.75 129 ASP A C 1
ATOM 980 O O . ASP A 1 129 ? -13.371 1.018 9.826 1.00 91.75 129 ASP A O 1
ATOM 984 N N . LYS A 1 130 ? -12.272 -0.872 9.358 1.00 91.06 130 LYS A N 1
ATOM 985 C CA . LYS A 1 130 ? -12.867 -1.632 10.465 1.00 91.06 130 LYS A CA 1
ATOM 986 C C . LYS A 1 130 ? -12.498 -1.045 11.831 1.00 91.06 130 LYS A C 1
ATOM 988 O O . LYS A 1 130 ? -13.335 -1.029 12.735 1.00 91.06 130 LYS A O 1
ATOM 993 N N . MET A 1 131 ? -11.265 -0.568 12.010 1.00 92.50 131 MET A N 1
ATOM 994 C CA . MET A 1 131 ? -10.829 0.052 13.265 1.00 92.50 131 MET A CA 1
ATOM 995 C C . MET A 1 131 ? -11.538 1.383 13.533 1.00 92.50 131 MET A C 1
ATOM 997 O O . MET A 1 131 ? -11.807 1.666 14.699 1.00 92.50 131 MET A O 1
ATOM 1001 N N . LEU A 1 132 ? -11.916 2.155 12.505 1.00 93.06 132 LEU A N 1
ATOM 1002 C CA . LEU A 1 132 ? -12.696 3.387 12.682 1.00 93.06 132 LEU A CA 1
ATOM 1003 C C . LEU A 1 132 ? -13.992 3.115 13.450 1.00 93.06 132 LEU A C 1
ATOM 1005 O O . LEU A 1 132 ? -14.294 3.796 14.429 1.00 93.06 132 LEU A O 1
ATOM 1009 N N . VAL A 1 133 ? -14.730 2.077 13.052 1.00 91.00 133 VAL A N 1
ATOM 1010 C CA . VAL A 1 133 ? -15.989 1.676 13.703 1.00 91.00 133 VAL A CA 1
ATOM 1011 C C . VAL A 1 133 ? -15.759 1.219 15.152 1.00 91.00 133 VAL A C 1
ATOM 1013 O O . VAL A 1 133 ? -16.640 1.364 15.990 1.00 91.00 133 VAL A O 1
ATOM 1016 N N . GLN A 1 134 ? -14.567 0.710 15.480 1.00 90.00 134 GLN A N 1
ATOM 1017 C CA . GLN A 1 134 ? -14.217 0.276 16.840 1.00 90.00 134 GLN A CA 1
ATOM 1018 C C . GLN A 1 134 ? -13.815 1.432 17.766 1.00 90.00 134 GLN A C 1
ATOM 1020 O O . GLN A 1 134 ? -14.000 1.331 18.977 1.00 90.00 134 GLN A O 1
ATOM 1025 N N . VAL A 1 135 ? -13.246 2.512 17.221 1.00 91.19 135 VAL A N 1
ATOM 1026 C CA . VAL A 1 135 ? -12.785 3.678 18.003 1.00 91.19 135 VAL A CA 1
ATOM 1027 C C . VAL A 1 135 ? -13.800 4.824 18.040 1.00 91.19 135 VAL A C 1
ATOM 1029 O O . VAL A 1 135 ? -13.558 5.838 18.699 1.00 91.19 135 VAL A O 1
ATOM 1032 N N . SER A 1 136 ? -14.927 4.670 17.344 1.00 91.38 136 SER A N 1
ATOM 1033 C CA . SER A 1 136 ? -16.001 5.656 17.230 1.00 91.38 136 SER A CA 1
ATOM 1034 C C . SER A 1 136 ? -17.349 5.103 17.708 1.00 91.38 136 SER A C 1
ATOM 1036 O O . SER A 1 136 ? -17.498 3.928 18.034 1.00 91.38 136 SER A O 1
ATOM 1038 N N . ASN A 1 137 ? -18.342 5.983 17.796 1.00 88.75 137 ASN A N 1
ATOM 1039 C CA . ASN A 1 137 ? -19.748 5.653 17.982 1.00 88.75 137 ASN A CA 1
ATOM 1040 C C . ASN A 1 137 ? -20.590 6.359 16.907 1.00 88.75 137 ASN A C 1
ATOM 1042 O O . ASN A 1 137 ? -20.087 7.217 16.179 1.00 88.75 137 ASN A O 1
ATOM 1046 N N . GLN A 1 138 ? -21.875 6.003 16.810 1.00 87.19 138 GLN A N 1
ATOM 1047 C CA . GLN A 1 138 ? -22.780 6.522 15.772 1.00 87.19 138 GLN A CA 1
ATOM 1048 C C . GLN A 1 138 ? -22.822 8.060 15.721 1.00 87.19 138 GLN A C 1
ATOM 1050 O O . GLN A 1 138 ? -22.910 8.638 14.642 1.00 87.19 138 GLN A O 1
ATOM 1055 N N . ASP A 1 139 ? -22.668 8.726 16.867 1.00 88.81 139 ASP A N 1
ATOM 1056 C CA . ASP A 1 139 ? -22.743 10.187 16.962 1.00 88.81 139 ASP A CA 1
ATOM 1057 C C . ASP A 1 139 ? -21.439 10.899 16.568 1.00 88.81 139 ASP A C 1
ATOM 1059 O O . ASP A 1 139 ? -21.451 12.095 16.266 1.00 88.81 139 ASP A O 1
ATOM 1063 N N . ASN A 1 140 ? -20.291 10.212 16.611 1.00 90.69 140 ASN A N 1
ATOM 1064 C CA . ASN A 1 140 ? -18.980 10.838 16.421 1.00 90.69 140 ASN A CA 1
ATOM 1065 C C . ASN A 1 140 ? -18.149 10.275 15.261 1.00 90.69 140 ASN A C 1
ATOM 1067 O O . ASN A 1 140 ? -17.124 10.878 14.943 1.00 90.69 140 ASN A O 1
ATOM 1071 N N . ILE A 1 141 ? -18.586 9.199 14.599 1.00 91.56 141 ILE A N 1
ATOM 1072 C CA . ILE A 1 141 ? -17.856 8.572 13.488 1.00 91.56 141 ILE A CA 1
ATOM 1073 C C . ILE A 1 141 ? -17.569 9.558 12.351 1.00 91.56 141 ILE A C 1
ATOM 1075 O O . ILE A 1 141 ? -16.417 9.701 11.948 1.00 91.56 141 ILE A O 1
ATOM 1079 N N . ALA A 1 142 ? -18.572 10.332 11.922 1.00 91.12 142 ALA A N 1
ATOM 1080 C CA . ALA A 1 142 ? -18.411 11.347 10.878 1.00 91.12 142 ALA A CA 1
ATOM 1081 C C . ALA A 1 142 ? -17.401 12.431 11.283 1.00 91.12 142 ALA A C 1
ATOM 1083 O O . ALA A 1 142 ? -16.612 12.905 10.471 1.00 91.12 142 ALA A O 1
ATOM 1084 N N . ARG A 1 143 ? -17.387 12.801 12.567 1.00 91.06 143 ARG A N 1
ATOM 1085 C CA . ARG A 1 143 ? -16.462 13.804 13.094 1.00 91.06 143 ARG A CA 1
ATOM 1086 C C . ARG A 1 143 ? -15.031 13.275 13.184 1.00 91.06 143 ARG A C 1
ATOM 1088 O O . ARG A 1 143 ? -14.110 14.013 12.855 1.00 91.06 143 ARG A O 1
ATOM 1095 N N . ILE A 1 144 ? -14.837 12.037 13.638 1.00 90.75 144 ILE A N 1
ATOM 1096 C CA . ILE A 1 144 ? -13.510 11.406 13.711 1.00 90.75 144 ILE A CA 1
ATOM 1097 C C . ILE A 1 144 ? -12.949 11.220 12.302 1.00 90.75 144 ILE A C 1
ATOM 1099 O O . ILE A 1 144 ? -11.826 11.643 12.054 1.00 90.75 144 ILE A O 1
ATOM 1103 N N . SER A 1 145 ? -13.759 10.697 11.379 1.00 89.38 145 SER A N 1
ATOM 1104 C CA . SER A 1 145 ? -13.385 10.542 9.972 1.00 89.38 145 SER A CA 1
ATOM 1105 C C . SER A 1 145 ? -13.070 11.869 9.283 1.00 89.38 145 SER A C 1
ATOM 1107 O O . SER A 1 145 ? -12.256 11.872 8.384 1.00 89.38 145 SER A O 1
ATOM 1109 N N . SER A 1 146 ? -13.682 12.991 9.685 1.00 90.38 146 SER A N 1
ATOM 1110 C CA . SER A 1 146 ? -13.359 14.311 9.111 1.00 90.38 146 SER A CA 1
ATOM 1111 C C . SER A 1 146 ? -12.048 14.923 9.618 1.00 90.38 146 SER A C 1
ATOM 1113 O O . SER A 1 146 ? -11.616 15.954 9.108 1.00 90.38 146 SER A O 1
ATOM 1115 N N . TYR A 1 147 ? -11.489 14.374 10.700 1.00 89.44 147 TYR A N 1
ATOM 1116 C CA . TYR A 1 147 ? -10.222 14.837 11.267 1.00 89.44 147 TYR A CA 1
ATOM 1117 C C . TYR A 1 147 ? -9.021 14.026 10.791 1.00 89.44 147 TYR A C 1
ATOM 1119 O O . TYR A 1 147 ? -7.909 14.547 10.888 1.00 89.44 147 TYR A O 1
ATOM 1127 N N . GLY A 1 148 ? -9.245 12.775 10.386 1.00 79.25 148 GLY A N 1
ATOM 1128 C CA . GLY A 1 148 ? -8.278 11.996 9.619 1.00 79.25 148 GLY A CA 1
ATOM 1129 C C . GLY A 1 148 ? -8.273 12.466 8.171 1.00 79.25 148 GLY A C 1
ATOM 1130 O O . GLY A 1 148 ? -7.153 12.580 7.625 1.00 79.25 148 GLY A O 1
#

Solvent-accessible surface area (backbone atoms only — not comparable to full-atom values): 7851 Å² total; per-residue (Å²): 132,84,79,78,78,78,52,73,61,39,50,52,51,26,55,47,36,47,52,53,52,49,44,47,55,42,47,65,64,46,48,47,58,50,45,40,49,67,39,19,30,49,88,51,58,73,69,55,41,54,50,50,55,51,50,36,53,49,52,26,50,51,54,41,66,68,46,48,64,54,56,50,53,49,32,71,75,65,75,40,44,70,59,54,30,51,48,24,47,51,52,18,53,51,28,55,58,49,51,77,75,57,57,73,58,43,35,70,61,50,42,51,32,46,26,51,20,52,33,23,46,54,56,23,45,62,43,51,59,56,46,50,65,72,55,40,50,93,91,42,39,71,61,51,62,73,68,59

Sequence (148 aa):
MSKAKLSAEAKAWILYDGGNSAFATTVIAAFFPIFFNDFWASGLEAEVKTAYLGWGLTISNLVLLFTSPFIGAITDVSRTTKILFSGFGAISIISVAVLFLIPAGSWLQALIFFGIANYCFAAGNTLYDKMLVQVSNQDNIARISSYG

Radius of gyration: 17.86 Å; Cα contacts (8 Å, |Δi|>4): 126; chains: 1; bounding box: 42×37×50 Å

Foldseek 3Di:
DPPDDADPLLVVLLVVVVVLVCCCVPPVPPDLLVCLPCFQQVPDDPVVSVVLLVVLQVVLVVVLVVCLVVLVVCCVPPVCLVVLLVVLVVLLVVLVVCLVVQGGNNNVSSSVSNSSNVNSSVSSVSSSVVSLPVSDDPVCSVVSVVSD

pLDDT: mean 93.32, std 7.64, range [45.06, 98.31]

InterPro domains:
  IPR036259 MFS transporter superfamily [G3DSA:1.20.1250.20] (19-148)
  IPR036259 MFS transporter superfamily [SSF103473] (20-146)

Secondary structure (DSSP, 8-state):
---PPPPHHHHHHHHHHHHHHHHIIIIIIIIHHHHIIIIITTTS-HHHHHHHHHHHHHHHHHHHHHHHHHHHHHHHHH--HHHHHHHHHHHHHHHHHHHTTSPTT-HHHHHHHHHHHHHHHHHHHHHHHHHHHHH--TTTHHHHHTT-

Mean predicted aligned error: 4.09 Å

Nearest PDB structures (foldseek):
  8uby-assembly1_A  TM=6.441E-01  e=1.393E+00  Homo sapiens
  6wik-assembly1_A  TM=6.502E-01  e=1.466E+00  Carlito syrichta
  8sc2-assembly1_A  TM=6.795E-01  e=2.106E+00  Homo sapiens
  9b1o-assembly1_A  TM=4.619E-01  e=6.089E-01  Homo sapiens
  8ju0-assembly1_A  TM=5.988E-01  e=5.072E+00  Homo sapiens

Organism: NCBI:txid2030880